Protein AF-A0A7Y4UKQ8-F1 (afdb_monomer)

Sequence (98 aa):
MTIRIALFWTVCIFLGPVLLSLSYLLLIDGSIGPVVLGYSVLGVVALGVVWGSTFSKKHGFALAIPAGVVIGVVLGILLINYFMILTFLLGIKDYDAM

Radius of gyration: 15.16 Å; Cα contacts (8 Å, |Δi|>4): 98; chains: 1; bounding box: 34×18×44 Å

pLDDT: mean 80.67, std 11.34, range [46.0, 94.0]

Mean predicted aligned error: 6.51 Å

Nearest PDB structures (foldseek):
  6xpd-assembly1_A  TM=2.506E-01  e=2.591E+00  Homo sapiens

Foldseek 3Di:
DAPVVLVVVLVVLLVVLVVQVVVCVVPPPQDDVVVLVVSLVVQLVSQLCSQLVNCCVPPNNVVSNVRSNVRSVVSSVVSSVSNVVVCVVVVRCNVVVD

Secondary structure (DSSP, 8-state):
--HHHHHHHHHHHHHHHHHHHHHHHHHSSS--HHHHHHHHHHHHHHHHHHHHHHHHHHH-HHHHHHHHHHHHHHHHHHHHHHHHHHHHHTT-GGGGG-

Solvent-accessible surface area (backbone atoms only — not comparable to full-atom values): 5197 Å² total; per-residue (Å²): 84,56,70,70,59,41,50,50,52,51,52,51,62,64,46,49,55,57,56,50,49,55,52,39,58,76,73,41,96,64,68,52,55,74,59,52,54,56,49,34,58,52,43,19,53,51,42,15,51,45,46,16,45,30,34,31,74,76,65,37,63,84,57,7,53,62,51,6,48,54,50,6,51,54,53,22,53,50,48,47,52,52,47,55,50,50,35,56,75,71,70,42,65,51,70,81,80,113

Structure (mmCIF, N/CA/C/O backbone):
data_AF-A0A7Y4UKQ8-F1
#
_entry.id   AF-A0A7Y4UKQ8-F1
#
loop_
_atom_site.group_PDB
_atom_site.id
_atom_site.type_symbol
_atom_site.label_atom_id
_atom_site.label_alt_id
_atom_site.label_comp_id
_atom_site.label_asym_id
_atom_site.label_entity_id
_atom_site.label_seq_id
_atom_site.pdbx_PDB_ins_code
_atom_site.Cartn_x
_atom_site.Cartn_y
_atom_site.Cartn_z
_atom_site.occupancy
_atom_site.B_iso_or_equiv
_atom_site.auth_seq_id
_atom_site.auth_comp_id
_atom_site.auth_asym_id
_atom_site.auth_atom_id
_atom_site.pdbx_PDB_model_num
ATOM 1 N N . MET A 1 1 ? -14.142 -1.516 8.724 1.00 77.81 1 MET A N 1
ATOM 2 C CA . MET A 1 1 ? -14.225 -2.614 7.735 1.00 77.81 1 MET A CA 1
ATOM 3 C C . MET A 1 1 ? -13.907 -3.933 8.444 1.00 77.81 1 MET A C 1
ATOM 5 O O . MET A 1 1 ? -13.368 -3.855 9.540 1.00 77.81 1 MET A O 1
ATOM 9 N N . THR A 1 2 ? -14.293 -5.116 7.942 1.00 87.50 2 THR A N 1
ATOM 10 C CA . THR A 1 2 ? -13.831 -6.381 8.562 1.00 87.50 2 THR A CA 1
ATOM 11 C C . THR A 1 2 ? -12.406 -6.691 8.103 1.00 87.50 2 THR A C 1
ATOM 13 O O . THR A 1 2 ? -12.014 -6.296 7.006 1.00 87.50 2 THR A O 1
ATOM 16 N N . ILE A 1 3 ? -11.639 -7.430 8.912 1.00 86.69 3 ILE A N 1
ATOM 17 C CA . ILE A 1 3 ? -10.249 -7.806 8.585 1.00 86.69 3 ILE A CA 1
ATOM 18 C C . ILE A 1 3 ? -10.171 -8.556 7.248 1.00 86.69 3 ILE A C 1
ATOM 20 O O . ILE A 1 3 ? -9.268 -8.311 6.460 1.00 86.69 3 ILE A O 1
ATOM 24 N N . ARG A 1 4 ? -11.154 -9.415 6.943 1.00 88.94 4 ARG A N 1
ATOM 25 C CA . ARG A 1 4 ? -11.206 -10.160 5.673 1.00 88.94 4 ARG A CA 1
ATOM 26 C C . ARG A 1 4 ? -11.270 -9.234 4.455 1.00 88.94 4 ARG A C 1
ATOM 28 O O . ARG A 1 4 ? -10.570 -9.463 3.479 1.00 88.94 4 ARG A O 1
ATOM 35 N N . ILE A 1 5 ? -12.071 -8.172 4.535 1.00 90.38 5 ILE A N 1
ATOM 36 C CA . ILE A 1 5 ? -12.201 -7.186 3.454 1.00 90.38 5 ILE A CA 1
ATOM 37 C C . ILE A 1 5 ? -10.926 -6.331 3.361 1.00 90.38 5 ILE A C 1
ATOM 39 O O . ILE A 1 5 ? -10.474 -6.027 2.264 1.00 90.38 5 ILE A O 1
ATOM 43 N N . ALA A 1 6 ? -10.301 -5.991 4.494 1.00 87.94 6 ALA A N 1
ATOM 44 C CA . ALA A 1 6 ? -9.028 -5.267 4.503 1.00 87.94 6 ALA A CA 1
ATOM 45 C C . ALA A 1 6 ? -7.891 -6.062 3.844 1.00 87.94 6 ALA A C 1
ATOM 47 O O . ALA A 1 6 ? -7.124 -5.514 3.053 1.00 87.94 6 ALA A O 1
ATOM 48 N N . LEU A 1 7 ? -7.822 -7.365 4.127 1.00 90.31 7 LEU A N 1
ATOM 49 C CA . LEU A 1 7 ? -6.875 -8.279 3.491 1.00 90.31 7 LEU A CA 1
ATOM 50 C C . LEU A 1 7 ? -7.132 -8.393 1.990 1.00 90.31 7 LEU A C 1
ATOM 52 O O . LEU A 1 7 ? -6.185 -8.302 1.218 1.00 90.31 7 LEU A O 1
ATOM 56 N N . PHE A 1 8 ? -8.394 -8.520 1.573 1.00 92.88 8 PHE A N 1
ATOM 57 C CA . PHE A 1 8 ? -8.757 -8.528 0.156 1.00 92.88 8 PHE A CA 1
ATOM 58 C C . PHE A 1 8 ? -8.242 -7.274 -0.568 1.00 92.88 8 PHE A C 1
ATOM 60 O O . PHE A 1 8 ? -7.521 -7.396 -1.554 1.00 92.88 8 PHE A O 1
ATOM 67 N N . TRP A 1 9 ? -8.515 -6.077 -0.033 1.00 90.31 9 TRP A N 1
ATOM 68 C CA . TRP A 1 9 ? -8.004 -4.829 -0.611 1.00 90.31 9 TRP A CA 1
ATOM 69 C C . TRP A 1 9 ? -6.481 -4.759 -0.620 1.00 90.31 9 TRP A C 1
ATOM 71 O O . TRP A 1 9 ? -5.903 -4.303 -1.599 1.00 90.31 9 TRP A O 1
ATOM 81 N N . THR A 1 10 ? -5.829 -5.246 0.437 1.00 90.06 10 THR A N 1
ATOM 82 C CA . THR A 1 10 ? -4.363 -5.304 0.496 1.00 90.06 10 THR A CA 1
ATOM 83 C C . THR A 1 10 ? -3.815 -6.179 -0.632 1.00 90.06 10 THR A C 1
ATOM 85 O O . THR A 1 10 ? -2.922 -5.751 -1.352 1.00 90.06 10 THR A O 1
ATOM 88 N N . VAL A 1 11 ? -4.393 -7.361 -0.860 1.00 90.38 11 VAL A N 1
ATOM 89 C CA . VAL A 1 11 ? -3.997 -8.247 -1.965 1.00 90.38 11 VAL A CA 1
ATOM 90 C C . VAL A 1 11 ? -4.237 -7.586 -3.323 1.00 90.38 11 VAL A C 1
ATOM 92 O O . VAL A 1 11 ? -3.351 -7.615 -4.171 1.00 90.38 11 VAL A O 1
ATOM 95 N N . CYS A 1 12 ? -5.386 -6.936 -3.530 1.00 89.38 12 CYS A N 1
ATOM 96 C CA . CYS A 1 12 ? -5.654 -6.201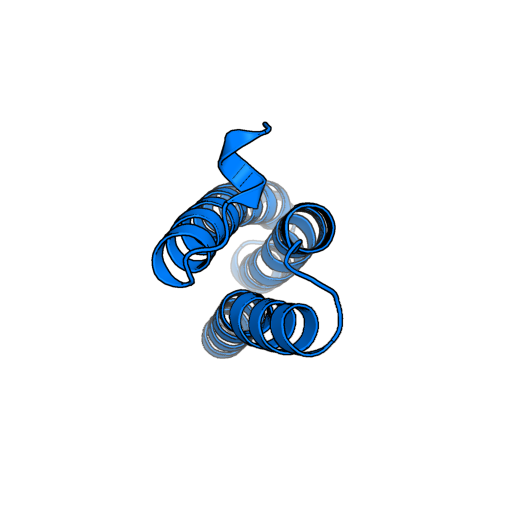 -4.768 1.00 89.38 12 CYS A CA 1
ATOM 97 C C . CYS A 1 12 ? -4.625 -5.088 -5.019 1.00 89.38 12 CYS A C 1
ATOM 99 O O . CYS A 1 12 ? -4.178 -4.924 -6.152 1.00 89.38 12 CYS A O 1
ATOM 101 N N . ILE A 1 13 ? -4.220 -4.361 -3.972 1.00 88.44 13 ILE A N 1
ATOM 102 C CA . ILE A 1 13 ? -3.203 -3.303 -4.061 1.00 88.44 13 ILE A CA 1
ATOM 103 C C . ILE A 1 13 ? -1.813 -3.884 -4.358 1.00 88.44 13 ILE A C 1
ATOM 105 O O . ILE A 1 13 ? -1.024 -3.248 -5.039 1.00 88.44 13 ILE A O 1
ATOM 109 N N . PHE A 1 14 ? -1.499 -5.098 -3.905 1.00 86.75 14 PHE A N 1
ATOM 110 C CA . PHE A 1 14 ? -0.237 -5.763 -4.253 1.00 86.75 14 PHE A CA 1
ATOM 111 C C . PHE A 1 14 ? -0.258 -6.419 -5.645 1.00 86.75 14 PHE A C 1
ATOM 113 O O . PHE A 1 14 ? 0.787 -6.531 -6.276 1.00 86.75 14 PHE A O 1
ATOM 120 N N . LEU A 1 15 ? -1.427 -6.807 -6.167 1.00 86.38 15 LEU A N 1
ATOM 121 C CA . LEU A 1 15 ? -1.568 -7.384 -7.513 1.00 86.38 15 LEU A CA 1
ATOM 122 C C . LEU A 1 15 ? -1.670 -6.338 -8.631 1.00 86.38 15 LEU A C 1
ATOM 124 O O . LEU A 1 15 ? -1.174 -6.577 -9.731 1.00 86.38 15 LEU A O 1
ATOM 128 N N . GLY A 1 16 ? -2.289 -5.184 -8.368 1.00 82.38 16 GLY A N 1
ATOM 129 C CA . GLY A 1 16 ? -2.350 -4.055 -9.307 1.00 82.38 16 GLY A CA 1
ATOM 130 C C . GLY A 1 16 ? -1.003 -3.685 -9.959 1.00 82.38 16 GLY A C 1
ATOM 131 O O . GLY A 1 16 ? -0.967 -3.567 -11.183 1.00 82.38 16 GLY A O 1
ATOM 132 N N . PRO A 1 17 ? 0.097 -3.583 -9.188 1.00 75.81 17 PRO A N 1
ATOM 133 C CA . PRO A 1 17 ? 1.479 -3.479 -9.647 1.00 75.81 17 PRO A CA 1
ATOM 134 C C . PRO A 1 17 ? 1.826 -4.393 -10.813 1.00 75.81 17 PRO A C 1
ATOM 136 O O . PRO A 1 17 ? 2.265 -3.928 -11.855 1.00 75.81 17 PRO A O 1
ATOM 139 N N . VAL A 1 18 ? 1.574 -5.693 -10.654 1.00 79.06 18 VAL A N 1
ATOM 140 C CA . VAL A 1 18 ? 1.931 -6.726 -11.629 1.00 79.06 18 VAL A CA 1
ATOM 141 C C . VAL A 1 18 ? 1.194 -6.482 -12.939 1.00 79.06 18 VAL A C 1
ATOM 143 O O . VAL A 1 18 ? 1.797 -6.503 -14.007 1.00 79.06 18 VAL A O 1
ATOM 146 N N . LEU A 1 19 ? -0.112 -6.216 -12.853 1.00 80.94 19 LEU A N 1
ATOM 147 C CA . LEU A 1 19 ? -0.955 -5.990 -14.024 1.00 80.94 19 LEU A CA 1
ATOM 148 C C . LEU A 1 19 ? -0.582 -4.698 -14.759 1.00 80.94 19 LEU A C 1
ATOM 150 O O . LEU A 1 19 ? -0.556 -4.689 -15.987 1.00 80.94 19 LEU A O 1
ATOM 154 N N . LEU A 1 20 ? -0.272 -3.629 -14.017 1.00 76.94 20 LEU A N 1
ATOM 155 C CA . LEU A 1 20 ? 0.170 -2.352 -14.581 1.00 76.94 20 LEU A CA 1
ATOM 156 C C . LEU A 1 20 ? 1.563 -2.452 -15.205 1.00 76.94 20 LEU A C 1
ATOM 158 O O . LEU A 1 20 ? 1.775 -1.937 -16.294 1.00 76.94 20 LEU A O 1
ATOM 162 N N . SER A 1 21 ? 2.501 -3.132 -14.548 1.00 73.38 21 SER A N 1
ATOM 163 C CA . SER A 1 21 ? 3.848 -3.357 -15.072 1.00 73.38 21 SER A CA 1
ATOM 164 C C . SER A 1 21 ? 3.829 -4.188 -16.353 1.00 73.38 21 SER A C 1
ATOM 166 O O . SER A 1 21 ? 4.508 -3.835 -17.313 1.00 73.38 21 SER A O 1
ATOM 168 N N . LEU A 1 22 ? 3.015 -5.248 -16.405 1.00 76.50 22 LEU A N 1
ATOM 169 C CA . LE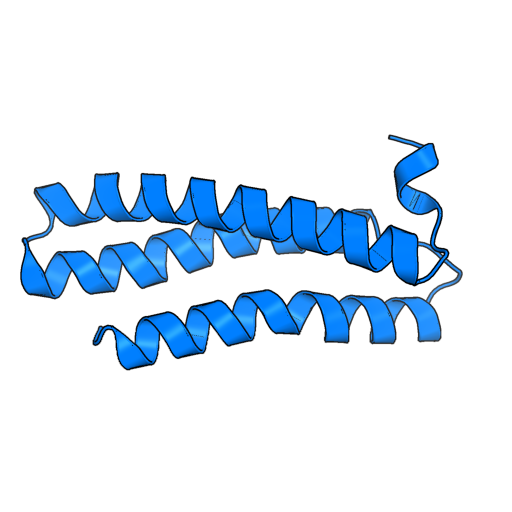U A 1 22 ? 2.840 -6.062 -17.610 1.00 76.50 22 LEU A CA 1
ATOM 170 C C . LEU A 1 22 ? 2.194 -5.272 -18.752 1.00 76.50 22 LEU A C 1
ATOM 172 O O . LEU A 1 22 ? 2.639 -5.384 -19.891 1.00 76.50 22 LEU A O 1
ATOM 176 N N . SER A 1 23 ? 1.161 -4.471 -18.471 1.00 75.88 23 SER A N 1
ATOM 177 C CA . SER A 1 23 ? 0.503 -3.678 -19.512 1.00 75.88 23 SER A CA 1
ATOM 178 C C . SER A 1 23 ? 1.409 -2.572 -20.050 1.00 75.88 23 SER A C 1
ATOM 180 O O . SER A 1 23 ? 1.451 -2.374 -21.261 1.00 75.88 23 SER A O 1
ATOM 182 N N . TYR A 1 24 ? 2.179 -1.902 -19.188 1.00 72.31 24 TYR A N 1
ATOM 183 C CA . TYR A 1 24 ? 3.141 -0.885 -19.613 1.00 72.31 24 TYR A CA 1
ATOM 184 C C . TYR A 1 24 ? 4.286 -1.475 -20.430 1.00 72.31 24 TYR A C 1
ATOM 186 O O . TYR A 1 24 ? 4.585 -0.937 -21.489 1.00 72.31 24 TYR A O 1
ATOM 194 N N . LEU A 1 25 ? 4.868 -2.600 -19.997 1.00 70.06 25 LEU A N 1
ATOM 195 C CA . LEU A 1 25 ? 5.930 -3.289 -20.738 1.00 70.06 25 LEU A CA 1
ATOM 196 C C . LEU A 1 25 ? 5.506 -3.644 -22.172 1.00 70.06 25 LEU A C 1
ATOM 198 O O . LEU A 1 25 ? 6.317 -3.590 -23.088 1.00 70.06 25 LEU A O 1
ATOM 202 N N . LEU A 1 26 ? 4.237 -4.014 -22.364 1.00 71.12 26 LEU A N 1
ATOM 203 C CA . LEU A 1 26 ? 3.690 -4.372 -23.673 1.00 71.12 26 LEU A CA 1
ATOM 204 C C . LEU A 1 26 ? 3.363 -3.158 -24.558 1.00 71.12 26 LEU A C 1
ATOM 206 O O . LEU A 1 26 ? 3.252 -3.320 -25.771 1.00 71.12 26 LEU A O 1
ATOM 210 N N . LEU A 1 27 ? 3.152 -1.975 -23.972 1.00 69.19 27 LEU A N 1
ATOM 211 C CA . LEU A 1 27 ? 2.630 -0.794 -24.672 1.00 69.19 27 LEU A CA 1
ATOM 212 C C . LEU A 1 27 ? 3.667 0.314 -24.879 1.00 69.19 27 LEU A C 1
ATOM 214 O O . LEU A 1 27 ? 3.534 1.092 -25.822 1.00 69.19 27 LEU A O 1
ATOM 218 N N . ILE A 1 28 ? 4.646 0.443 -23.984 1.00 64.31 28 ILE A N 1
ATOM 219 C CA . ILE A 1 28 ? 5.591 1.561 -23.938 1.00 64.31 28 ILE A CA 1
ATOM 220 C C . ILE A 1 28 ? 6.988 0.975 -23.714 1.00 64.31 28 ILE A C 1
ATOM 222 O O . ILE A 1 28 ? 7.213 0.285 -22.723 1.00 64.31 28 ILE A O 1
ATOM 226 N N . ASP A 1 29 ? 7.902 1.246 -24.650 1.00 58.84 29 ASP A N 1
ATOM 227 C CA . ASP A 1 29 ? 9.273 0.716 -24.737 1.00 58.84 29 ASP A CA 1
ATOM 228 C C . ASP A 1 29 ? 10.092 0.871 -23.438 1.00 58.84 29 ASP A C 1
ATOM 230 O O . ASP A 1 29 ? 10.897 1.786 -23.267 1.00 58.84 29 ASP A O 1
ATOM 234 N N . GLY A 1 30 ? 9.924 -0.083 -22.525 1.00 58.66 30 GLY A N 1
ATOM 235 C CA . GLY A 1 30 ? 10.938 -0.463 -21.549 1.00 58.66 30 GLY A CA 1
ATOM 236 C C . GLY A 1 30 ? 11.035 0.359 -20.266 1.00 58.66 30 GLY A C 1
ATOM 237 O O . GLY A 1 30 ? 11.954 0.062 -19.507 1.00 58.66 30 GLY A O 1
ATOM 238 N N . SER A 1 31 ? 10.126 1.315 -19.995 1.00 63.59 31 SER A N 1
ATOM 239 C CA . SER A 1 31 ? 10.138 2.070 -18.728 1.00 63.59 31 SER A CA 1
ATOM 240 C C . SER A 1 31 ? 8.846 2.025 -17.896 1.00 63.59 31 SER A C 1
ATOM 242 O O . SER A 1 31 ? 7.787 2.485 -18.321 1.00 63.59 31 SER A O 1
ATOM 244 N N . ILE A 1 32 ? 8.943 1.507 -16.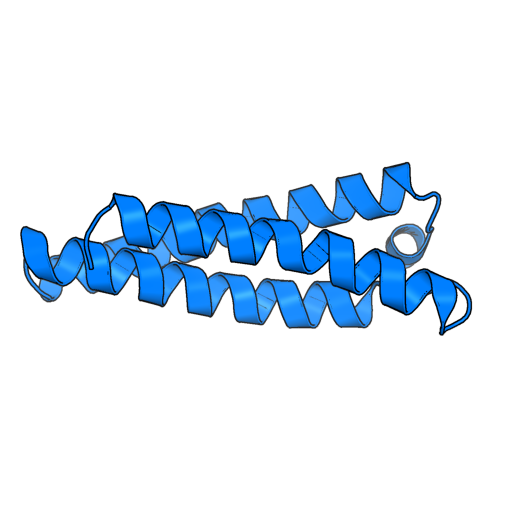668 1.00 67.94 32 ILE A N 1
ATOM 245 C CA . ILE A 1 32 ? 7.888 1.369 -15.654 1.00 67.94 32 ILE A CA 1
ATOM 246 C C . ILE A 1 32 ? 8.133 2.283 -14.434 1.00 67.94 32 ILE A C 1
ATOM 248 O O . ILE A 1 32 ? 7.202 2.575 -13.682 1.00 67.94 32 ILE A O 1
ATOM 252 N N . GLY A 1 33 ? 9.353 2.791 -14.230 1.00 66.38 33 GLY A N 1
ATOM 253 C CA . GLY A 1 33 ? 9.745 3.565 -13.036 1.00 66.38 33 GLY A CA 1
ATOM 254 C C . GLY A 1 33 ? 8.749 4.657 -12.578 1.00 66.38 33 GLY A C 1
ATOM 255 O O . GLY A 1 33 ? 8.354 4.661 -11.406 1.00 66.38 33 GLY A O 1
ATOM 256 N N . PRO A 1 34 ? 8.258 5.548 -13.467 1.00 70.75 34 PRO A N 1
ATOM 257 C CA . PRO A 1 34 ? 7.315 6.609 -13.091 1.00 70.75 34 PRO A CA 1
ATOM 258 C C . PRO A 1 34 ? 5.959 6.087 -12.594 1.00 70.75 34 PRO A C 1
ATOM 260 O O . PRO A 1 34 ? 5.371 6.638 -11.661 1.00 70.75 34 PRO A O 1
ATOM 263 N N . VAL A 1 35 ? 5.467 5.001 -13.197 1.00 73.69 35 VAL A N 1
ATOM 264 C CA . VAL A 1 35 ? 4.191 4.370 -12.829 1.00 73.69 35 VAL A CA 1
ATOM 265 C C . VAL A 1 35 ? 4.311 3.703 -11.464 1.00 73.69 35 VAL A C 1
ATOM 267 O O . VAL A 1 35 ? 3.410 3.828 -10.634 1.00 73.69 35 VAL A O 1
ATOM 270 N N . VAL A 1 36 ? 5.447 3.050 -11.204 1.00 71.12 36 VAL A N 1
ATOM 271 C CA . VAL A 1 36 ? 5.730 2.393 -9.924 1.00 71.12 36 VAL A CA 1
ATOM 272 C C . VAL A 1 36 ? 5.765 3.398 -8.777 1.00 71.12 36 VAL A C 1
ATOM 274 O O . VAL A 1 36 ? 5.145 3.158 -7.739 1.00 71.12 36 VAL A O 1
ATOM 277 N N . LEU A 1 37 ? 6.441 4.537 -8.958 1.00 74.25 37 LEU A N 1
ATOM 278 C CA . LEU A 1 37 ? 6.486 5.597 -7.949 1.00 74.25 37 LEU A CA 1
ATOM 279 C C . LEU A 1 37 ? 5.088 6.148 -7.650 1.00 74.25 37 LEU A C 1
ATOM 281 O O . LEU A 1 37 ? 4.683 6.196 -6.487 1.00 74.25 37 LEU A O 1
ATOM 285 N N . GLY A 1 38 ? 4.326 6.505 -8.689 1.00 79.00 38 GLY A N 1
ATOM 286 C CA . GLY A 1 38 ? 2.966 7.023 -8.529 1.00 79.00 38 GLY A CA 1
ATOM 287 C C . GLY A 1 38 ? 2.040 6.024 -7.832 1.00 79.00 38 GLY A C 1
ATOM 288 O O . GLY A 1 38 ? 1.349 6.373 -6.873 1.00 79.00 38 GLY A O 1
ATOM 289 N N . TYR A 1 39 ? 2.074 4.759 -8.256 1.00 79.75 39 TYR A N 1
ATOM 290 C CA . TYR A 1 39 ? 1.272 3.705 -7.645 1.00 79.75 39 TYR A CA 1
ATOM 291 C C . TYR A 1 39 ? 1.675 3.444 -6.196 1.00 79.75 39 TYR A C 1
ATOM 293 O O . TYR A 1 39 ? 0.808 3.281 -5.345 1.00 79.75 39 TYR A O 1
ATOM 301 N N . SER A 1 40 ? 2.971 3.429 -5.889 1.00 80.38 40 SER A N 1
ATOM 302 C CA . SER A 1 40 ? 3.460 3.167 -4.534 1.00 80.38 40 SER A CA 1
ATOM 303 C C . SER A 1 40 ? 3.009 4.242 -3.549 1.00 80.38 40 SER A C 1
ATOM 305 O O . SER A 1 40 ? 2.529 3.919 -2.463 1.00 80.38 40 SER A O 1
ATOM 307 N N . VAL A 1 41 ? 3.081 5.518 -3.945 1.00 84.56 41 VAL A N 1
ATOM 308 C CA . VAL A 1 41 ? 2.596 6.641 -3.128 1.00 84.56 41 VAL A CA 1
ATOM 309 C C . VAL A 1 41 ? 1.087 6.534 -2.896 1.00 84.56 41 VAL A C 1
ATOM 311 O O . VAL A 1 41 ? 0.627 6.631 -1.756 1.00 84.56 41 VAL A O 1
ATOM 314 N N . LEU A 1 42 ? 0.310 6.269 -3.950 1.00 88.25 42 LEU A N 1
ATOM 315 C CA . LEU A 1 42 ? -1.137 6.065 -3.828 1.00 88.25 42 LEU A CA 1
ATOM 316 C C . LEU A 1 42 ? -1.476 4.822 -2.990 1.00 88.25 42 LEU A C 1
ATOM 318 O O . LEU A 1 42 ? -2.420 4.844 -2.199 1.00 88.25 42 LEU A O 1
ATOM 322 N N . GLY A 1 43 ? -0.678 3.763 -3.115 1.00 87.06 43 GLY A N 1
ATOM 323 C CA . GLY A 1 43 ? -0.799 2.513 -2.378 1.00 87.06 43 GLY A CA 1
ATOM 324 C C . GLY A 1 43 ? -0.608 2.708 -0.878 1.00 87.06 43 GLY A C 1
ATOM 325 O O . GLY A 1 43 ? -1.422 2.213 -0.104 1.00 87.06 43 GLY A O 1
ATOM 326 N N . VAL A 1 44 ? 0.390 3.494 -0.455 1.00 89.12 44 VAL A N 1
ATOM 327 C CA . VAL A 1 44 ? 0.617 3.849 0.962 1.00 89.12 44 VAL A CA 1
ATOM 328 C C . VAL A 1 44 ? -0.631 4.501 1.561 1.00 89.12 44 VAL A C 1
ATOM 330 O O . VAL A 1 44 ? -1.102 4.096 2.627 1.00 89.12 44 VAL A O 1
ATOM 333 N N . VAL A 1 45 ? -1.199 5.489 0.861 1.00 90.69 45 VAL A N 1
ATOM 334 C CA . VAL A 1 45 ? -2.394 6.212 1.320 1.00 90.69 45 VAL A CA 1
ATOM 335 C C . VAL A 1 45 ? -3.602 5.278 1.368 1.00 90.69 45 VAL A C 1
ATOM 337 O O . VAL A 1 45 ? -4.300 5.222 2.382 1.00 90.69 45 VAL A O 1
ATOM 340 N N . ALA A 1 46 ? -3.829 4.498 0.309 1.00 91.12 46 ALA A N 1
ATOM 341 C CA . ALA A 1 46 ? -4.938 3.553 0.234 1.00 91.12 46 ALA A CA 1
ATOM 342 C C . ALA A 1 46 ? -4.865 2.498 1.351 1.00 91.12 46 ALA A C 1
ATOM 344 O O . ALA A 1 46 ? -5.857 2.259 2.041 1.00 91.12 46 ALA A O 1
ATOM 345 N N . LEU A 1 47 ? -3.685 1.918 1.589 1.00 91.56 47 LEU A N 1
ATOM 346 C CA . LEU A 1 47 ? -3.450 0.945 2.657 1.00 91.56 47 LEU A CA 1
ATOM 347 C C . LEU A 1 47 ? -3.646 1.572 4.040 1.00 91.56 47 LEU A C 1
ATOM 349 O O . LEU A 1 47 ? -4.275 0.958 4.905 1.00 91.56 47 LEU A O 1
ATOM 353 N N . GLY A 1 48 ? -3.195 2.813 4.234 1.00 90.12 48 GLY A N 1
ATOM 354 C CA . GLY A 1 48 ? -3.420 3.553 5.473 1.00 90.12 48 GLY A CA 1
ATOM 355 C C . GLY A 1 48 ? -4.903 3.778 5.772 1.00 90.12 48 GLY A C 1
ATOM 356 O O . GLY A 1 48 ? -5.346 3.566 6.902 1.00 90.12 48 GLY A O 1
ATOM 357 N N . VAL A 1 49 ? -5.706 4.114 4.758 1.00 91.56 49 VAL A N 1
ATOM 358 C CA . VAL A 1 49 ? -7.167 4.268 4.889 1.00 91.56 49 VAL A CA 1
ATOM 359 C C . VAL A 1 49 ? -7.856 2.919 5.134 1.00 91.56 49 VAL A C 1
ATOM 361 O O . VAL A 1 49 ? -8.721 2.807 6.009 1.00 91.56 49 VAL A O 1
ATOM 364 N N . VAL A 1 50 ? -7.464 1.871 4.406 1.00 92.38 50 VAL A N 1
ATOM 365 C CA . VAL A 1 50 ? -7.988 0.499 4.549 1.00 92.38 50 VAL A CA 1
ATOM 366 C C . VAL A 1 50 ? -7.794 -0.003 5.979 1.00 92.38 50 VAL A C 1
ATOM 368 O O . VAL A 1 50 ? -8.754 -0.423 6.637 1.00 92.38 50 VAL A O 1
ATOM 371 N N . TRP A 1 51 ? -6.575 0.089 6.504 1.00 90.81 51 TRP A N 1
ATOM 372 C CA . TRP A 1 51 ? -6.278 -0.379 7.851 1.00 90.81 51 TRP A CA 1
ATOM 373 C C . TRP A 1 51 ? -6.805 0.579 8.917 1.00 90.81 51 TRP A C 1
ATOM 375 O O . TRP A 1 51 ? -7.459 0.119 9.853 1.00 90.81 51 TRP A O 1
ATOM 385 N N . GLY A 1 52 ? -6.691 1.896 8.734 1.00 90.25 52 GLY A N 1
ATOM 386 C CA . GLY A 1 52 ? -7.284 2.886 9.638 1.00 90.25 52 GLY A CA 1
ATOM 387 C C . GLY A 1 52 ? -8.796 2.694 9.815 1.00 90.25 52 GLY A C 1
ATOM 388 O O . GLY A 1 52 ? -9.292 2.617 10.937 1.00 90.25 52 GLY A O 1
ATOM 389 N N . SER A 1 53 ? -9.544 2.478 8.730 1.00 89.56 53 SER A N 1
ATOM 390 C CA . SER A 1 53 ? -10.989 2.189 8.793 1.00 89.56 53 SER A CA 1
ATOM 391 C C . SER A 1 53 ? -11.332 0.825 9.415 1.00 89.56 53 SER A C 1
ATOM 393 O O . SER A 1 53 ? -12.478 0.562 9.806 1.00 89.56 53 SER A O 1
ATOM 395 N N . THR A 1 54 ? -10.365 -0.091 9.470 1.00 88.88 54 THR A N 1
ATOM 396 C CA . THR A 1 54 ? -10.499 -1.392 10.132 1.00 88.88 54 THR A CA 1
ATOM 397 C C . THR A 1 54 ? -10.307 -1.239 11.637 1.00 88.88 54 THR A C 1
ATOM 399 O O . THR A 1 54 ? -11.143 -1.719 12.404 1.00 88.88 54 THR A O 1
ATOM 402 N N . PHE A 1 55 ? -9.287 -0.490 12.064 1.00 87.12 55 PHE A N 1
ATOM 403 C CA . PHE A 1 55 ? -9.039 -0.192 13.475 1.00 87.12 55 PHE A CA 1
ATOM 404 C C . PHE A 1 55 ? -10.088 0.744 14.083 1.00 87.12 55 PHE A C 1
ATOM 406 O O . PHE A 1 55 ? -10.479 0.528 15.230 1.00 87.12 55 PHE A O 1
ATOM 413 N N . SER A 1 56 ? -10.624 1.709 13.326 1.00 89.12 56 SER A N 1
ATOM 414 C CA . SER A 1 56 ? -11.623 2.663 13.841 1.00 89.12 56 SER A CA 1
ATOM 415 C C . SER A 1 56 ? -12.890 1.980 14.341 1.00 89.12 56 SER A C 1
ATOM 417 O O . SER A 1 56 ? -13.439 2.384 15.363 1.00 89.12 56 SER A O 1
ATOM 419 N N . LYS A 1 57 ? -13.308 0.887 13.688 1.00 81.38 57 LYS A N 1
ATOM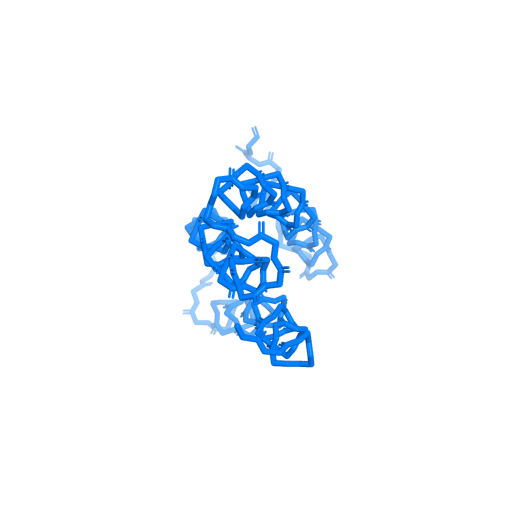 420 C CA . LYS A 1 57 ? -14.473 0.098 14.114 1.00 81.38 57 LYS A CA 1
ATOM 421 C C . LYS A 1 57 ? -14.238 -0.717 15.388 1.00 81.38 57 LYS A C 1
ATOM 423 O O . LYS A 1 57 ? -15.215 -1.101 16.018 1.00 81.38 57 LYS A O 1
ATOM 428 N N . LYS A 1 58 ? -12.984 -1.025 15.741 1.00 79.62 58 LYS A N 1
ATOM 429 C CA . LYS A 1 58 ? -12.652 -1.950 16.840 1.00 79.62 58 LYS A CA 1
ATOM 430 C C . LYS A 1 58 ? -12.068 -1.252 18.072 1.00 79.62 58 LYS A C 1
ATOM 432 O O . LYS A 1 58 ? -12.304 -1.708 19.182 1.00 79.62 58 LYS A O 1
ATOM 437 N N . HIS A 1 59 ? -11.327 -0.161 17.880 1.00 81.94 59 HIS A N 1
ATOM 438 C CA . HIS A 1 59 ? -10.553 0.506 18.935 1.00 81.94 59 HIS A CA 1
ATOM 439 C C . HIS A 1 59 ? -10.814 2.022 19.029 1.00 81.94 59 HIS A C 1
ATOM 441 O O . HIS A 1 59 ? -10.171 2.705 19.823 1.00 81.94 59 HIS A O 1
ATOM 447 N N . GLY A 1 60 ? -11.758 2.555 18.243 1.00 84.12 60 GLY A N 1
ATOM 448 C CA . GLY A 1 60 ? -12.076 3.984 18.205 1.00 84.12 60 GLY A CA 1
ATOM 449 C C . GLY A 1 60 ? -11.122 4.808 17.331 1.00 84.12 60 GLY A C 1
ATOM 450 O O . GLY A 1 60 ? -10.053 4.353 16.922 1.00 84.12 60 GLY A O 1
ATOM 451 N N . PHE A 1 61 ? -11.523 6.043 17.012 1.00 83.38 61 PHE A N 1
ATOM 452 C CA . PHE A 1 61 ? -10.821 6.898 16.043 1.00 83.38 61 PHE A CA 1
ATOM 453 C C . PHE A 1 61 ? -9.413 7.323 16.484 1.00 83.38 61 PHE A C 1
ATOM 455 O O . PHE A 1 61 ? -8.513 7.382 15.649 1.00 83.38 61 PHE A O 1
ATOM 462 N N . ALA A 1 62 ? -9.206 7.566 17.782 1.00 85.50 62 ALA A N 1
ATOM 463 C CA . ALA A 1 62 ? -7.933 8.057 18.312 1.00 85.50 62 ALA A CA 1
ATOM 464 C C . ALA A 1 62 ? -6.768 7.077 18.084 1.00 85.50 62 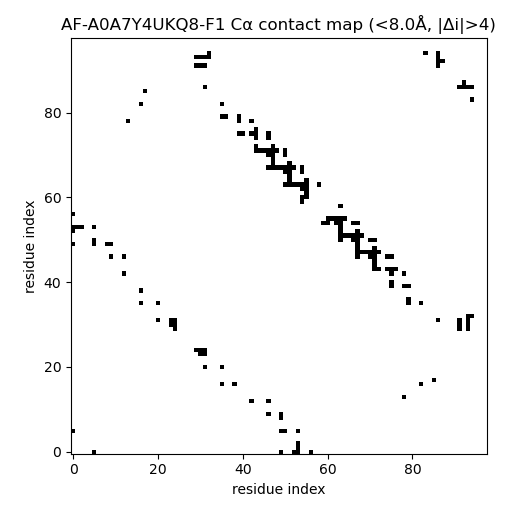ALA A C 1
ATOM 466 O O . ALA A 1 62 ? -5.663 7.500 17.760 1.00 85.50 62 ALA A O 1
ATOM 467 N N . LEU A 1 63 ? -7.021 5.768 18.196 1.00 84.38 63 LEU A N 1
ATOM 468 C CA . LEU A 1 63 ? -6.016 4.725 17.952 1.00 84.38 63 LEU A CA 1
ATOM 469 C C . LEU A 1 63 ? -5.948 4.303 16.479 1.00 84.38 63 LEU A C 1
ATOM 471 O O . LEU A 1 63 ? -4.927 3.799 16.018 1.00 84.38 63 LEU A O 1
ATOM 475 N 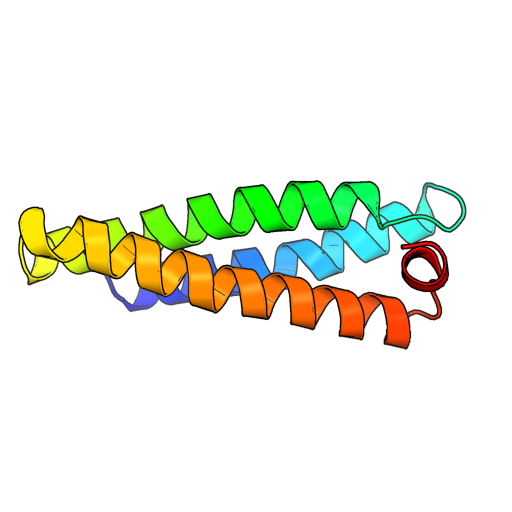N . ALA A 1 64 ? -7.023 4.520 15.724 1.00 87.12 64 ALA A N 1
ATOM 476 C CA . ALA A 1 64 ? -7.125 4.097 14.335 1.00 87.12 64 ALA A CA 1
ATOM 477 C C . ALA A 1 64 ? -6.248 4.897 13.375 1.00 87.12 64 ALA A C 1
ATOM 479 O O . ALA A 1 64 ? -5.704 4.326 12.433 1.00 87.12 64 ALA A O 1
ATOM 480 N N . ILE A 1 65 ? -6.110 6.203 13.610 1.00 88.00 65 ILE A N 1
ATOM 481 C CA . ILE A 1 65 ? -5.292 7.089 12.778 1.00 88.00 65 ILE A CA 1
ATOM 482 C C . ILE A 1 65 ? -3.806 6.701 12.851 1.00 88.00 65 ILE A C 1
ATOM 484 O O . ILE A 1 65 ? -3.249 6.364 11.806 1.00 88.00 65 ILE A O 1
ATOM 488 N N . PRO A 1 66 ? -3.153 6.665 14.032 1.00 91.88 66 PRO A N 1
ATOM 489 C CA . PRO A 1 66 ? -1.741 6.298 14.109 1.00 91.88 66 PRO A CA 1
ATOM 490 C C . PRO A 1 66 ? -1.497 4.852 13.659 1.00 91.88 66 PRO A C 1
ATOM 492 O O . PRO A 1 66 ? -0.534 4.602 12.940 1.00 91.88 66 PRO A O 1
ATOM 495 N N . ALA A 1 67 ? -2.390 3.909 13.989 1.00 89.12 67 ALA A N 1
ATOM 496 C CA . ALA A 1 67 ? -2.273 2.527 13.517 1.00 89.12 67 ALA A CA 1
ATOM 497 C C . ALA A 1 67 ? -2.383 2.423 11.987 1.00 89.12 67 ALA A C 1
ATOM 499 O O . ALA A 1 67 ? -1.595 1.720 11.358 1.00 89.12 67 ALA A O 1
ATOM 500 N N . GLY A 1 68 ? -3.331 3.144 11.380 1.00 90.25 68 GLY A N 1
ATOM 501 C CA . GLY A 1 68 ? -3.489 3.213 9.930 1.00 90.25 68 GLY A CA 1
ATOM 502 C C . GLY A 1 68 ? -2.253 3.792 9.248 1.00 90.25 68 GLY A C 1
ATOM 503 O O . GLY A 1 68 ? -1.765 3.200 8.293 1.00 90.25 68 GLY A O 1
ATOM 504 N N . VAL A 1 69 ? -1.696 4.889 9.771 1.00 90.88 69 VAL A N 1
ATOM 505 C CA . VAL A 1 69 ? -0.471 5.503 9.230 1.00 90.88 69 VAL A CA 1
ATOM 506 C C . VAL A 1 69 ? 0.712 4.541 9.316 1.00 90.88 69 VAL A C 1
ATOM 508 O O . VAL A 1 69 ? 1.365 4.302 8.305 1.00 90.88 69 VAL A O 1
ATOM 511 N N . VAL A 1 70 ? 0.965 3.943 10.484 1.00 94.00 70 VAL A N 1
ATOM 512 C CA . VAL A 1 70 ? 2.095 3.017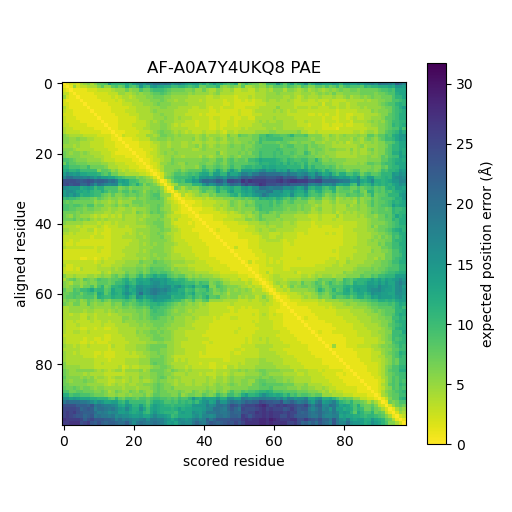 10.670 1.00 94.00 70 VAL A CA 1
ATOM 513 C C . VAL A 1 70 ? 1.975 1.816 9.734 1.00 94.00 70 VAL A C 1
ATOM 515 O O . VAL A 1 70 ? 2.930 1.480 9.038 1.00 94.00 70 VAL A O 1
ATOM 518 N N . ILE A 1 71 ? 0.795 1.197 9.658 1.00 92.38 71 ILE A N 1
ATOM 519 C CA . ILE A 1 71 ? 0.575 0.040 8.784 1.00 92.38 71 ILE A CA 1
ATOM 520 C C . ILE A 1 71 ? 0.661 0.440 7.310 1.00 92.38 71 ILE A C 1
ATOM 522 O O . ILE A 1 71 ? 1.270 -0.280 6.525 1.00 92.38 71 ILE A O 1
ATOM 526 N N . GLY A 1 72 ? 0.097 1.589 6.934 1.00 90.94 72 GLY A N 1
ATOM 527 C CA . GLY A 1 72 ? 0.177 2.121 5.576 1.00 90.94 72 GLY A CA 1
ATOM 528 C C . GLY A 1 72 ? 1.621 2.349 5.133 1.00 90.94 72 GLY A C 1
ATOM 529 O O . GLY A 1 72 ? 1.988 1.932 4.039 1.00 90.94 72 GLY A O 1
ATOM 530 N N . VAL A 1 73 ? 2.461 2.926 5.998 1.00 91.19 73 VAL A N 1
ATOM 531 C CA . VAL A 1 73 ? 3.893 3.127 5.728 1.00 91.19 73 VAL A CA 1
ATOM 532 C C . VAL A 1 73 ? 4.625 1.791 5.612 1.00 91.19 73 VAL A C 1
ATOM 534 O O . VAL A 1 73 ? 5.332 1.578 4.632 1.00 91.19 73 VAL A O 1
ATOM 537 N N . VAL A 1 74 ? 4.432 0.866 6.558 1.00 93.69 74 VAL A N 1
ATOM 538 C CA . VAL A 1 74 ? 5.093 -0.453 6.531 1.00 93.69 74 VAL A CA 1
ATOM 539 C C . VAL A 1 74 ? 4.718 -1.232 5.270 1.00 93.69 74 VAL A C 1
ATOM 541 O O . VAL A 1 74 ? 5.594 -1.716 4.554 1.00 93.69 74 VAL A O 1
ATOM 544 N N . LEU A 1 75 ? 3.423 -1.328 4.962 1.00 92.00 75 LEU A N 1
ATOM 545 C CA . LEU A 1 75 ? 2.956 -2.026 3.766 1.00 92.00 75 LEU A CA 1
ATOM 546 C C . LEU A 1 75 ? 3.337 -1.285 2.481 1.00 92.00 75 LEU A C 1
ATOM 548 O O . LEU A 1 75 ?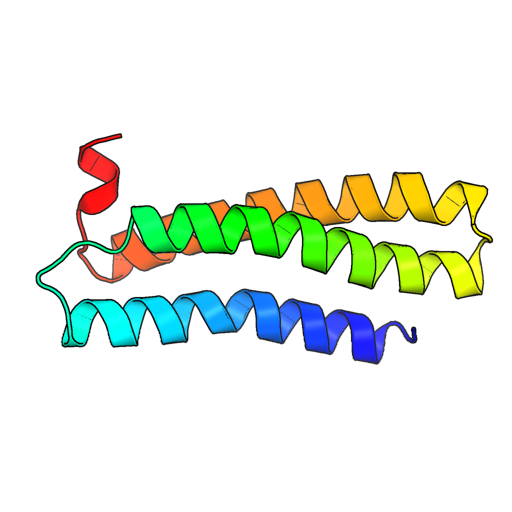 3.591 -1.930 1.473 1.00 92.00 75 LEU A O 1
ATOM 552 N N . GLY A 1 76 ? 3.420 0.043 2.510 1.00 88.56 76 GLY A N 1
ATOM 553 C CA . GLY A 1 76 ? 3.888 0.853 1.391 1.00 88.56 76 GLY A CA 1
ATOM 554 C C . GLY A 1 76 ? 5.368 0.644 1.073 1.00 88.56 76 GLY A C 1
ATOM 555 O O . GLY A 1 76 ? 5.731 0.480 -0.088 1.00 88.56 76 GLY A O 1
ATOM 556 N N . ILE A 1 77 ? 6.223 0.556 2.095 1.00 88.62 77 ILE A N 1
ATOM 557 C CA . ILE A 1 77 ? 7.636 0.183 1.925 1.00 88.62 77 ILE A CA 1
ATOM 558 C C . ILE A 1 77 ? 7.740 -1.233 1.350 1.00 88.62 77 ILE A C 1
ATOM 560 O O . ILE A 1 77 ? 8.529 -1.471 0.436 1.00 88.62 77 ILE A O 1
ATOM 564 N N . LEU A 1 78 ? 6.932 -2.177 1.845 1.00 90.44 78 LEU A N 1
ATOM 565 C CA . LEU A 1 78 ? 6.875 -3.533 1.292 1.00 90.44 78 LEU A CA 1
ATOM 566 C C . LEU A 1 78 ? 6.399 -3.544 -0.163 1.00 90.44 78 LEU A C 1
ATOM 568 O O . LEU A 1 78 ? 6.944 -4.296 -0.963 1.00 90.44 78 LEU A O 1
ATOM 572 N N . LEU A 1 79 ? 5.431 -2.697 -0.516 1.00 87.38 79 LEU A N 1
ATOM 573 C CA . LEU A 1 79 ? 4.938 -2.544 -1.880 1.00 87.38 79 LEU A CA 1
ATOM 574 C C . LEU A 1 79 ? 6.055 -2.055 -2.814 1.00 87.38 79 LEU A C 1
ATOM 576 O O . LEU A 1 79 ? 6.276 -2.662 -3.855 1.00 87.38 79 LEU A O 1
ATOM 580 N N . ILE A 1 80 ? 6.816 -1.030 -2.413 1.00 84.25 80 ILE A N 1
ATOM 581 C CA . ILE A 1 80 ? 7.969 -0.524 -3.183 1.00 84.25 80 ILE A CA 1
ATOM 582 C C . ILE A 1 80 ? 9.039 -1.609 -3.359 1.00 84.25 80 ILE A C 1
ATOM 584 O O . ILE A 1 80 ? 9.537 -1.819 -4.462 1.00 84.25 80 ILE A O 1
ATOM 588 N N . ASN A 1 81 ? 9.375 -2.334 -2.289 1.00 85.50 81 ASN A N 1
ATOM 589 C CA . ASN A 1 81 ? 10.343 -3.432 -2.370 1.00 85.50 81 ASN A CA 1
ATOM 590 C C . ASN A 1 81 ? 9.855 -4.562 -3.283 1.00 85.50 81 ASN A C 1
ATOM 592 O O . ASN A 1 81 ? 10.627 -5.092 -4.078 1.00 85.50 81 ASN A O 1
ATOM 596 N N . TYR A 1 82 ? 8.570 -4.905 -3.203 1.00 84.06 82 TYR A N 1
ATOM 597 C CA . TYR A 1 82 ? 7.947 -5.882 -4.087 1.00 84.06 82 TYR A CA 1
ATOM 598 C C . TYR A 1 82 ? 8.056 -5.459 -5.556 1.00 84.06 82 TYR A C 1
ATOM 600 O O . TYR A 1 82 ? 8.410 -6.274 -6.406 1.00 84.06 82 TYR A O 1
ATOM 608 N N . PHE A 1 83 ? 7.842 -4.176 -5.846 1.00 79.44 83 PHE A N 1
ATOM 609 C CA . PHE A 1 83 ? 8.036 -3.632 -7.183 1.00 79.44 83 PHE A CA 1
ATOM 610 C C . PHE A 1 83 ? 9.480 -3.721 -7.672 1.00 79.44 83 PHE A C 1
ATOM 612 O O . PHE A 1 83 ? 9.679 -4.170 -8.794 1.00 79.44 83 PHE A O 1
ATOM 619 N N . MET A 1 84 ? 10.471 -3.347 -6.856 1.00 78.25 84 MET A N 1
ATOM 620 C CA . MET A 1 84 ? 11.885 -3.454 -7.250 1.00 78.25 84 MET A CA 1
ATOM 621 C C . MET A 1 84 ? 12.257 -4.894 -7.623 1.00 78.25 84 MET A C 1
ATOM 623 O O . MET A 1 84 ? 12.949 -5.133 -8.613 1.00 78.25 84 MET A O 1
ATOM 627 N N . ILE A 1 85 ? 11.753 -5.869 -6.858 1.00 81.62 85 ILE A N 1
ATOM 628 C CA . ILE A 1 85 ? 11.943 -7.291 -7.156 1.00 81.62 85 ILE A CA 1
ATOM 629 C C . ILE A 1 85 ? 11.259 -7.661 -8.477 1.00 81.62 85 ILE A C 1
ATOM 631 O O . ILE A 1 85 ? 11.865 -8.340 -9.302 1.00 81.62 85 ILE A O 1
ATOM 635 N N . LEU A 1 86 ? 10.019 -7.217 -8.706 1.00 77.88 86 LEU A N 1
ATOM 636 C CA . LEU A 1 86 ? 9.308 -7.478 -9.960 1.00 77.88 86 LEU A CA 1
ATOM 637 C C . LEU A 1 86 ? 10.036 -6.895 -11.172 1.00 77.88 86 LEU A C 1
ATOM 639 O O . LEU A 1 86 ? 10.210 -7.601 -12.161 1.00 77.88 86 LEU A O 1
ATOM 643 N N . THR A 1 87 ? 10.482 -5.640 -11.112 1.00 73.62 87 THR A N 1
ATOM 644 C CA . THR A 1 87 ? 11.210 -5.007 -12.220 1.00 73.62 87 THR A CA 1
ATOM 645 C C . THR A 1 87 ? 12.542 -5.700 -12.486 1.00 73.62 87 THR A C 1
ATOM 647 O O . THR A 1 87 ? 12.881 -5.931 -13.645 1.00 73.62 87 THR A O 1
ATOM 650 N N . PHE A 1 88 ? 13.248 -6.125 -11.430 1.00 74.81 88 PHE A N 1
ATOM 651 C CA . PHE A 1 88 ? 14.467 -6.925 -11.553 1.00 74.81 88 PHE A CA 1
ATOM 652 C C . PHE A 1 88 ? 14.202 -8.274 -12.239 1.00 74.81 88 PHE A C 1
ATOM 654 O O . PHE A 1 88 ? 14.896 -8.630 -13.189 1.00 74.81 88 PHE A O 1
ATOM 661 N N . LEU A 1 89 ? 13.167 -9.007 -11.810 1.00 75.88 89 LEU A N 1
ATOM 662 C 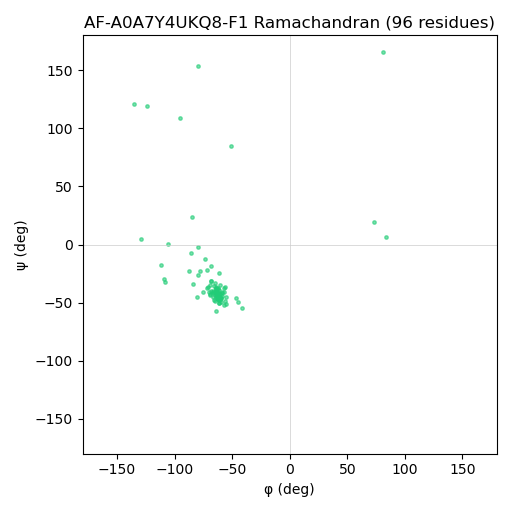CA . LEU A 1 89 ? 12.793 -10.300 -12.399 1.00 75.88 89 LEU A CA 1
ATOM 663 C C . LEU A 1 89 ? 12.318 -10.183 -13.853 1.00 75.88 89 LEU A C 1
ATOM 665 O O . LEU A 1 89 ? 12.549 -11.096 -14.642 1.00 75.88 89 LEU A O 1
ATOM 669 N N . LEU A 1 90 ? 11.668 -9.075 -14.213 1.00 74.62 90 LEU A N 1
ATOM 670 C CA . LEU A 1 90 ? 11.213 -8.805 -15.579 1.00 74.62 90 LEU A CA 1
ATOM 671 C C . LEU A 1 90 ? 12.335 -8.287 -16.498 1.00 74.62 90 LEU A C 1
ATOM 673 O O . LEU A 1 90 ? 12.094 -8.081 -17.685 1.00 74.62 90 LEU A O 1
ATOM 677 N N . GLY A 1 91 ? 13.558 -8.101 -15.984 1.00 65.25 91 GLY A N 1
ATOM 678 C CA . GLY A 1 91 ? 14.711 -7.637 -16.766 1.00 65.25 91 GLY A CA 1
ATOM 679 C C . GLY A 1 91 ? 14.655 -6.151 -17.134 1.00 65.25 91 GLY A C 1
ATOM 680 O O . GLY A 1 91 ? 15.339 -5.718 -18.061 1.00 65.25 91 GLY A O 1
ATOM 681 N N . ILE A 1 92 ? 13.841 -5.374 -16.422 1.00 66.38 92 ILE A N 1
ATOM 682 C CA . ILE A 1 92 ? 13.556 -3.971 -16.715 1.00 66.38 92 ILE A CA 1
ATOM 683 C C . ILE A 1 92 ? 14.489 -3.117 -15.861 1.00 66.38 92 ILE A C 1
ATOM 685 O O . ILE A 1 92 ? 14.356 -3.050 -14.639 1.00 66.38 92 ILE A O 1
ATOM 689 N N . LYS A 1 93 ? 15.466 -2.486 -16.516 1.00 57.25 93 LYS A N 1
ATOM 690 C CA . LYS A 1 93 ? 16.580 -1.760 -15.883 1.00 57.25 93 LYS A CA 1
ATOM 691 C C . LYS A 1 93 ? 16.270 -0.307 -15.508 1.00 57.25 93 LYS A C 1
ATOM 693 O O . LYS A 1 93 ? 17.185 0.497 -15.375 1.00 57.25 93 LYS A O 1
ATOM 698 N N . ASP A 1 94 ? 15.009 0.061 -15.308 1.00 55.25 94 ASP A N 1
ATOM 699 C CA . ASP A 1 94 ? 14.673 1.450 -14.946 1.00 55.25 94 ASP A CA 1
ATOM 700 C C . ASP A 1 94 ? 15.277 1.909 -13.622 1.00 55.25 94 ASP A C 1
ATOM 702 O O . ASP A 1 94 ? 15.465 3.103 -13.405 1.00 55.25 94 ASP A O 1
ATOM 706 N N . TYR A 1 95 ? 15.570 0.960 -12.734 1.00 52.56 95 TYR A N 1
ATOM 707 C CA . TYR A 1 95 ? 16.132 1.232 -11.418 1.00 52.56 95 TYR A CA 1
ATOM 708 C C . TYR A 1 95 ? 17.661 1.353 -11.406 1.00 52.56 95 TYR A C 1
ATOM 710 O O . TYR A 1 95 ? 18.196 1.763 -10.386 1.00 52.56 95 TYR A O 1
ATOM 718 N N . ASP A 1 96 ? 18.362 1.066 -12.513 1.00 51.09 96 ASP A N 1
ATOM 719 C CA . ASP A 1 96 ? 19.811 1.327 -12.614 1.00 51.09 96 ASP A CA 1
ATOM 720 C C . ASP A 1 96 ? 20.111 2.839 -12.777 1.00 51.09 96 ASP A C 1
ATOM 722 O O . ASP A 1 96 ? 21.264 3.255 -12.670 1.00 51.09 96 ASP A O 1
ATOM 726 N N . ALA A 1 97 ? 19.091 3.662 -13.060 1.00 46.22 97 ALA A N 1
ATOM 727 C CA . ALA A 1 97 ? 19.214 5.104 -13.306 1.00 46.22 97 ALA A CA 1
ATOM 728 C C . ALA A 1 97 ? 18.726 6.002 -12.146 1.00 46.22 97 ALA A C 1
ATOM 730 O O . ALA A 1 97 ? 18.779 7.228 -12.278 1.00 46.22 97 ALA A O 1
ATOM 731 N N . MET A 1 98 ? 18.247 5.418 -11.040 1.00 46.00 98 MET A N 1
ATOM 732 C CA . MET A 1 98 ? 17.956 6.119 -9.775 1.00 46.00 98 MET A CA 1
ATOM 733 C C . MET A 1 98 ? 19.086 5.899 -8.775 1.00 46.00 98 MET A C 1
ATOM 735 O O . MET A 1 98 ? 19.389 6.862 -8.037 1.00 46.00 98 MET A O 1
#